Protein AF-A0A914XVA0-F1 (afdb_monomer)

Nearest PDB structures (foldseek):
  3a69-assembly1_A-1  TM=4.280E-01  e=1.818E-03  Salmonella enterica subsp. enterica serovar Typhimurium
  7cgo-assembly1_DQ  TM=5.154E-01  e=4.995E-03  Salmonella enterica subsp. enterica serovar Typhimurium str. LT2
  1wlg-assembly1_A  TM=4.348E-01  e=3.443E-03  Salmonella enterica subsp. enterica serovar Typhimurium
  8wki-assembly1_w  TM=3.405E-01  e=1.960E-01  Salmonella enterica subsp. enterica serovar Typhimurium str. LT2
  3ikw-assembly1_A  TM=4.110E-01  e=1.479E+00  Bacteroides thetaiotaomicron

Mean predicted aligned error: 16.19 Å

pLDDT: mean 86.83, std 10.92, range [45.41, 96.25]

Solvent-accessible surface area (backbone atoms only — not comparable to full-atom values): 9996 Å² total; per-residue (Å²): 99,71,78,88,66,101,73,81,64,48,49,28,32,39,95,88,68,51,77,46,75,39,66,77,39,63,65,46,66,48,98,86,22,36,31,22,35,96,86,66,33,30,37,47,39,64,55,94,96,48,94,55,80,40,74,39,62,59,80,87,70,85,79,75,89,78,79,86,87,76,84,93,81,86,84,87,75,75,92,80,64,79,79,80,70,59,57,45,79,40,77,32,59,51,98,88,66,50,78,40,69,38,67,35,60,44,100,83,69,45,64,37,70,41,67,35,58,46,100,86,68,47,66,39,56,45,101,84,72,45,64,39,69,40,65,42,71,39,77,33,72,40,80,44,74,51,88,72,83,80,80,83,129

Foldseek 3Di:
DFDDDPDDWFWWADPVGDIDTHRDPDWDQDPQQFTADPVGIFTWDADDPGPDIGGDGDDPDDDDDDDDPDDDDDDDDDPPDDDDDFKDKDFDADPVRHFDKDFDADPVRHFDKDFDADPVRHFDADPVRHGDIDGDIDGDIDIDGDDDDDDDD

Structure (mmCIF, N/CA/C/O backbone):
data_AF-A0A914XVA0-F1
#
_entry.id   AF-A0A914XVA0-F1
#
loop_
_atom_site.group_PDB
_atom_site.id
_atom_site.type_symbol
_atom_site.label_atom_id
_atom_site.label_alt_id
_atom_site.label_comp_id
_atom_site.label_asym_id
_atom_site.label_entity_id
_atom_site.label_seq_id
_atom_site.pdbx_PDB_ins_code
_atom_site.Cartn_x
_atom_site.Cartn_y
_atom_site.Cartn_z
_atom_site.occupancy
_atom_site.B_iso_or_equiv
_atom_site.auth_seq_id
_atom_site.auth_comp_id
_atom_site.auth_asym_id
_atom_site.auth_atom_id
_atom_site.pdbx_PDB_model_num
ATOM 1 N N . MET A 1 1 ? -15.389 -12.414 32.429 1.00 54.78 1 MET A N 1
ATOM 2 C CA . MET A 1 1 ? -14.645 -11.155 32.652 1.00 54.78 1 MET A CA 1
ATOM 3 C C . MET A 1 1 ? -14.918 -10.713 34.083 1.00 54.78 1 MET A C 1
ATOM 5 O O . MET A 1 1 ? -16.022 -10.948 34.552 1.00 54.78 1 MET A O 1
ATOM 9 N N . ALA A 1 2 ? -13.956 -10.138 34.796 1.00 52.84 2 ALA A N 1
ATOM 10 C CA . ALA A 1 2 ? -14.176 -9.548 36.120 1.00 52.84 2 ALA A CA 1
ATOM 11 C C . ALA A 1 2 ? -13.610 -8.124 36.100 1.00 52.84 2 ALA A C 1
ATOM 13 O O . ALA A 1 2 ? -12.603 -7.890 35.436 1.00 52.84 2 ALA A O 1
ATOM 14 N N . ILE A 1 3 ? -14.278 -7.173 36.756 1.00 55.62 3 ILE A N 1
ATOM 15 C CA . ILE A 1 3 ? -13.705 -5.836 36.952 1.00 55.62 3 ILE A CA 1
ATOM 16 C C . ILE A 1 3 ? -12.618 -5.980 38.011 1.00 55.62 3 ILE A C 1
ATOM 18 O O . ILE A 1 3 ? -12.924 -6.320 39.154 1.00 55.62 3 ILE A O 1
ATOM 22 N N . ASP A 1 4 ? -11.373 -5.731 37.621 1.00 53.34 4 ASP A N 1
ATOM 23 C CA . ASP A 1 4 ? -10.229 -5.719 38.527 1.00 53.34 4 ASP A CA 1
ATOM 24 C C . ASP A 1 4 ? -10.026 -4.278 39.029 1.00 53.34 4 ASP A C 1
ATOM 26 O O . ASP A 1 4 ? -9.555 -3.410 38.293 1.00 53.34 4 ASP A O 1
ATOM 30 N N . GLY A 1 5 ? -10.494 -3.978 40.248 1.00 55.50 5 GLY A N 1
ATOM 31 C CA . GLY A 1 5 ? -10.343 -2.654 40.864 1.00 55.50 5 GLY A CA 1
ATOM 32 C C . GLY A 1 5 ? -11.376 -2.299 41.943 1.00 55.50 5 GLY A C 1
ATOM 33 O O . GLY A 1 5 ? -12.501 -2.797 41.964 1.00 55.50 5 GLY A O 1
ATOM 34 N N . ALA A 1 6 ? -11.003 -1.386 42.851 1.00 62.19 6 ALA A N 1
ATOM 35 C CA . ALA A 1 6 ? -11.858 -0.916 43.951 1.00 62.19 6 ALA A CA 1
ATOM 36 C C . ALA A 1 6 ? -13.123 -0.170 43.475 1.00 62.19 6 ALA A C 1
ATOM 38 O O . ALA A 1 6 ? -14.134 -0.166 44.182 1.00 62.19 6 ALA A O 1
ATOM 39 N N . ASN A 1 7 ? -13.088 0.397 42.264 1.00 71.81 7 ASN A N 1
ATOM 40 C CA . ASN A 1 7 ? -14.138 1.220 41.673 1.00 71.81 7 ASN A CA 1
ATOM 41 C C . ASN A 1 7 ? -14.431 0.759 40.240 1.00 71.81 7 ASN A C 1
ATOM 43 O O . ASN A 1 7 ? -13.512 0.581 39.446 1.00 71.81 7 ASN A O 1
ATOM 47 N N . GLY A 1 8 ? -15.713 0.583 39.918 1.00 81.25 8 GLY A N 1
ATOM 48 C CA . GLY A 1 8 ? -16.174 0.157 38.596 1.00 81.25 8 GLY A CA 1
ATOM 49 C C . GLY A 1 8 ? -17.416 -0.726 38.689 1.00 81.25 8 GLY A C 1
ATOM 50 O O . GLY A 1 8 ? -17.486 -1.639 39.514 1.00 81.25 8 GLY A O 1
ATOM 51 N N . LEU A 1 9 ? -18.415 -0.430 37.860 1.00 87.62 9 LEU A N 1
ATOM 52 C CA . LEU A 1 9 ? -19.672 -1.167 37.763 1.00 87.62 9 LEU A CA 1
ATOM 53 C C . LEU A 1 9 ? -20.054 -1.282 36.287 1.00 87.62 9 LEU A C 1
ATOM 55 O O . LEU A 1 9 ? -19.945 -0.311 35.540 1.00 87.62 9 LEU A O 1
ATOM 59 N N . PHE A 1 10 ? -20.550 -2.445 35.878 1.00 90.69 10 PHE A N 1
ATOM 60 C CA . PHE A 1 10 ? -21.223 -2.594 34.594 1.00 90.69 10 PHE A CA 1
ATOM 61 C C . PHE A 1 10 ? -22.603 -1.948 34.671 1.00 90.69 10 PHE A C 1
ATOM 63 O O . PHE A 1 10 ? -23.342 -2.210 35.621 1.00 90.69 10 PHE A O 1
ATOM 70 N N . ARG A 1 11 ? -22.960 -1.140 33.667 1.00 92.56 11 ARG A N 1
ATOM 71 C CA . ARG A 1 11 ? -24.317 -0.609 33.503 1.00 92.56 11 ARG A CA 1
ATOM 72 C C . ARG A 1 11 ? -25.154 -1.611 32.717 1.00 92.56 11 ARG A C 1
ATOM 74 O O . ARG A 1 11 ? -24.852 -1.917 31.562 1.00 92.56 11 ARG A O 1
ATOM 81 N N . LEU A 1 12 ? -26.208 -2.096 33.349 1.00 93.12 12 LEU A N 1
ATOM 82 C CA . LEU A 1 12 ? -27.160 -3.039 32.791 1.00 93.12 12 LEU A CA 1
ATOM 83 C C . LEU A 1 12 ? -28.502 -2.354 32.550 1.00 93.12 12 LEU A C 1
ATOM 85 O O . LEU A 1 12 ? -28.861 -1.413 33.255 1.00 93.12 12 LEU A O 1
ATOM 89 N N . GLU A 1 13 ? -29.253 -2.862 31.587 1.00 94.38 13 GLU A N 1
ATOM 90 C CA . GLU A 1 13 ? -30.608 -2.426 31.285 1.00 94.38 13 GLU A CA 1
ATOM 91 C C . GLU A 1 13 ? -31.560 -3.622 31.312 1.00 94.38 13 GLU A C 1
ATOM 93 O O . GLU A 1 13 ? -31.290 -4.679 30.736 1.00 94.38 13 GLU A O 1
ATOM 98 N N . GLN A 1 14 ? -32.676 -3.474 32.015 1.00 92.31 14 GLN A N 1
ATOM 99 C CA . GLN A 1 14 ? -33.747 -4.462 32.040 1.00 92.31 14 GLN A CA 1
ATOM 100 C C . GLN A 1 14 ? -34.613 -4.363 30.774 1.00 92.31 14 GLN A C 1
ATOM 102 O O . GLN A 1 14 ? -34.611 -3.357 30.068 1.00 92.31 14 GLN A O 1
ATOM 107 N N . SER A 1 15 ? -35.430 -5.382 30.505 1.00 87.12 15 SER A N 1
ATOM 108 C CA . SER A 1 15 ? -36.378 -5.368 29.380 1.00 87.12 15 SER A CA 1
ATOM 109 C C . SER A 1 15 ? -37.390 -4.214 29.442 1.00 87.12 15 SER A C 1
ATOM 111 O O . SER A 1 15 ? -37.859 -3.767 28.400 1.00 87.12 15 SER A O 1
ATOM 113 N N . ASN A 1 16 ? -37.681 -3.700 30.641 1.00 88.44 16 ASN A N 1
ATOM 114 C CA . ASN A 1 16 ? -38.540 -2.535 30.878 1.00 88.44 16 ASN A CA 1
ATOM 115 C C . ASN A 1 16 ? -37.802 -1.176 30.786 1.00 88.44 16 ASN A C 1
ATOM 117 O O . ASN A 1 16 ? -38.414 -0.147 31.053 1.00 88.44 16 ASN A O 1
ATOM 121 N N . GLY A 1 17 ? -36.503 -1.161 30.456 1.00 85.38 17 GLY A N 1
ATOM 122 C CA . GLY A 1 17 ? -35.684 0.053 30.347 1.00 85.38 17 GLY A CA 1
ATOM 123 C C . GLY A 1 17 ? -35.071 0.557 31.661 1.00 85.38 17 GLY A C 1
ATOM 124 O O . GLY A 1 17 ? -34.350 1.555 31.652 1.00 85.38 17 GLY A O 1
ATOM 125 N N . ALA A 1 18 ? -35.312 -0.109 32.795 1.00 92.12 18 ALA A N 1
ATOM 126 C CA . ALA A 1 18 ? -34.692 0.264 34.063 1.00 92.12 18 ALA A CA 1
ATOM 127 C C . ALA A 1 18 ? -33.184 -0.030 34.065 1.00 92.12 18 ALA A C 1
ATOM 129 O O . ALA A 1 18 ? -32.729 -1.061 33.563 1.00 92.12 18 ALA A O 1
ATOM 130 N N . VAL A 1 19 ? -32.412 0.877 34.664 1.00 92.75 19 VAL A N 1
ATOM 131 C CA . VAL A 1 19 ? -30.948 0.798 34.720 1.00 92.75 19 VAL A CA 1
ATOM 132 C C . VAL A 1 19 ? -30.503 0.166 36.033 1.00 92.75 19 VAL A C 1
ATOM 134 O O . VAL A 1 19 ? -30.940 0.566 37.110 1.00 92.75 19 VAL A O 1
ATOM 137 N N . LEU A 1 20 ? -29.589 -0.795 35.939 1.00 92.44 20 LEU A N 1
ATOM 138 C CA . LEU A 1 20 ? -28.986 -1.501 37.065 1.00 92.44 20 LEU A CA 1
ATOM 139 C C . LEU A 1 20 ? -27.463 -1.430 36.976 1.00 92.44 20 LEU A C 1
ATOM 141 O O . LEU A 1 20 ? -26.894 -1.268 35.898 1.00 92.44 20 LEU A O 1
ATOM 145 N N . PHE A 1 21 ? -26.791 -1.611 38.108 1.00 90.94 21 PHE A N 1
ATOM 146 C CA . PHE A 1 21 ? -25.335 -1.654 38.170 1.00 90.94 21 PHE A CA 1
ATOM 147 C C . PHE A 1 21 ? -24.867 -2.941 38.842 1.00 90.94 21 PHE A C 1
ATOM 149 O O . PHE A 1 21 ? -25.413 -3.338 39.869 1.00 90.94 21 PHE A O 1
ATOM 156 N N . SER A 1 22 ? -23.864 -3.605 38.268 1.00 88.00 22 SER A N 1
ATOM 157 C CA . SER A 1 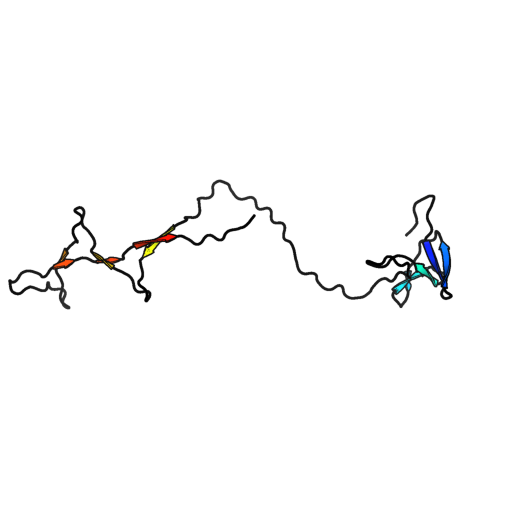22 ? -23.348 -4.870 38.802 1.00 88.00 22 SER A CA 1
ATOM 158 C C . SER A 1 22 ? -21.834 -4.980 38.668 1.00 88.00 22 SER A C 1
ATOM 160 O O . SER A 1 22 ? -21.248 -4.492 37.705 1.00 88.00 22 SER A O 1
ATOM 162 N N . ARG A 1 23 ? -21.198 -5.662 39.628 1.00 88.50 23 ARG A N 1
ATOM 163 C CA . ARG A 1 23 ? -19.794 -6.101 39.523 1.00 88.50 23 ARG A CA 1
ATOM 164 C C . ARG A 1 23 ? -19.652 -7.483 38.885 1.00 88.50 23 ARG A C 1
ATOM 166 O O . ARG A 1 23 ? -18.545 -7.868 38.519 1.00 88.50 23 ARG A O 1
ATOM 173 N N . ASN A 1 24 ? -20.747 -8.234 38.756 1.00 84.19 24 ASN A N 1
ATOM 174 C CA . ASN A 1 24 ? -20.711 -9.544 38.121 1.00 84.19 24 ASN A CA 1
ATOM 175 C C . ASN A 1 24 ? -20.489 -9.375 36.611 1.00 84.19 24 ASN A C 1
ATOM 177 O O . ASN A 1 24 ? -21.335 -8.803 35.927 1.00 84.19 24 ASN A O 1
ATOM 181 N N . GLY A 1 25 ? -19.348 -9.861 36.118 1.00 85.56 25 GLY A N 1
ATOM 182 C CA . GLY A 1 25 ? -18.935 -9.763 34.716 1.00 85.56 25 GLY A CA 1
ATOM 183 C C . GLY A 1 25 ? -19.122 -11.047 33.899 1.00 85.56 25 GLY A C 1
ATOM 184 O O . GLY A 1 25 ? -18.460 -11.229 32.869 1.00 85.56 25 GLY A O 1
ATOM 185 N N . GLN A 1 26 ? -19.971 -11.970 34.362 1.00 88.69 26 GLN A N 1
ATOM 186 C CA . GLN A 1 26 ? -20.441 -13.090 33.546 1.00 88.69 26 GLN A CA 1
ATOM 187 C C . GLN A 1 26 ? -21.568 -12.631 32.618 1.00 88.69 26 GLN A C 1
ATOM 189 O O . GLN A 1 26 ? -22.702 -12.414 33.048 1.00 88.69 26 GLN A O 1
ATOM 194 N N . PHE A 1 27 ? -21.230 -12.518 31.335 1.00 92.56 27 PHE A N 1
ATOM 195 C CA . PHE A 1 27 ? -22.148 -12.177 30.256 1.00 92.56 27 PHE A CA 1
ATOM 196 C C . PHE A 1 27 ? -22.013 -13.178 29.115 1.00 92.56 27 PHE A C 1
ATOM 198 O O . PHE A 1 27 ? -20.914 -13.667 28.846 1.00 92.56 27 PHE A O 1
ATOM 205 N N . TYR A 1 28 ? -23.122 -13.438 28.434 1.00 93.06 28 TYR A N 1
ATOM 206 C CA . TYR A 1 28 ? -23.200 -14.342 27.292 1.00 93.06 28 TYR A CA 1
ATOM 207 C C . TYR A 1 28 ? -24.074 -13.708 26.205 1.00 93.06 28 TYR A C 1
ATOM 209 O O . TYR A 1 28 ? -24.999 -12.968 26.543 1.00 93.06 28 TYR A O 1
ATOM 217 N N . PRO A 1 29 ? -23.799 -13.954 24.915 1.00 92.81 29 PRO A N 1
ATOM 218 C CA . PRO A 1 29 ? -24.674 -13.499 23.843 1.00 92.81 29 PRO A CA 1
ATOM 219 C C . PRO A 1 29 ? -26.004 -14.269 23.873 1.00 92.81 29 PRO A C 1
ATOM 221 O O . PRO A 1 29 ? -26.014 -15.498 23.969 1.00 92.81 29 PRO A O 1
ATOM 224 N N . ASP A 1 30 ? -27.124 -13.555 23.783 1.00 91.81 30 ASP A N 1
ATOM 225 C CA . ASP A 1 30 ? -28.441 -14.148 23.550 1.00 91.81 30 ASP A CA 1
ATOM 226 C C . ASP A 1 30 ? -28.635 -14.542 22.069 1.00 91.81 30 ASP A C 1
ATOM 228 O O . ASP A 1 30 ? -27.741 -14.393 21.233 1.00 91.81 30 ASP A O 1
ATOM 232 N N . LYS A 1 31 ? -29.826 -15.045 21.712 1.00 88.44 31 LYS A N 1
ATOM 233 C CA . LYS A 1 31 ? -30.151 -15.449 20.329 1.00 88.44 31 LYS A CA 1
ATOM 234 C C . LYS A 1 31 ? -30.094 -14.285 19.328 1.00 88.44 31 LYS A C 1
ATOM 236 O O . LYS A 1 31 ? -29.895 -14.519 18.139 1.00 88.44 31 LYS A O 1
ATOM 241 N N . ALA A 1 32 ? -30.290 -13.057 19.796 1.00 89.12 32 ALA A N 1
ATOM 242 C CA . ALA A 1 32 ? -30.171 -11.848 18.995 1.00 89.12 32 ALA A CA 1
ATOM 243 C C . ALA A 1 32 ? -28.742 -11.267 19.027 1.00 89.12 32 ALA A C 1
ATOM 245 O O . ALA A 1 32 ? -28.482 -10.267 18.365 1.00 89.12 32 ALA A O 1
ATOM 246 N N . GLY A 1 33 ? -27.803 -11.895 19.742 1.00 90.44 33 GLY A N 1
ATOM 247 C CA . GLY A 1 33 ? -26.413 -11.466 19.861 1.00 90.44 33 GLY A CA 1
ATOM 248 C C . GLY A 1 33 ? -26.174 -10.392 20.923 1.00 90.44 33 GLY A C 1
ATOM 249 O O . GLY A 1 33 ? -25.052 -9.900 21.021 1.00 90.44 33 GLY A O 1
ATOM 250 N N . TYR A 1 34 ? -27.177 -10.012 21.719 1.00 93.31 34 TYR A N 1
ATOM 251 C CA . TYR A 1 34 ? -26.982 -9.052 22.805 1.00 93.31 34 TYR A CA 1
ATOM 252 C C . TYR A 1 34 ? -26.295 -9.704 23.997 1.00 93.31 34 TYR A C 1
ATOM 254 O O . TYR A 1 34 ? -26.600 -10.836 24.366 1.00 93.31 34 TYR A O 1
ATOM 262 N N . LEU A 1 35 ? -25.384 -8.973 24.633 1.00 92.94 35 LEU A N 1
ATOM 263 C CA . LEU A 1 35 ? -24.715 -9.447 25.839 1.00 92.94 35 LEU A CA 1
ATOM 264 C C . LEU A 1 35 ? -25.670 -9.364 27.032 1.00 92.94 35 LEU A C 1
ATOM 266 O O . LEU A 1 35 ? -26.045 -8.271 27.454 1.00 92.94 35 LEU A O 1
ATOM 270 N N . VAL A 1 36 ? -26.038 -10.517 27.591 1.00 94.31 36 VAL A N 1
ATOM 271 C CA . VAL A 1 36 ? -26.944 -10.636 28.740 1.00 94.31 36 VAL A CA 1
ATOM 272 C C . VAL A 1 36 ? -26.269 -11.314 29.925 1.00 94.31 36 VAL A C 1
ATOM 274 O O . VAL A 1 36 ? -25.378 -12.150 29.762 1.00 94.31 36 VAL A O 1
ATOM 277 N N . ASN A 1 37 ? -26.682 -10.956 31.140 1.00 92.62 37 ASN A N 1
ATOM 278 C CA . ASN A 1 37 ? -26.271 -11.662 32.354 1.00 92.62 37 ASN A CA 1
ATOM 279 C C . ASN A 1 37 ? -27.174 -12.885 32.631 1.00 92.62 37 ASN A C 1
ATOM 281 O O . ASN A 1 37 ? -28.181 -13.097 31.957 1.00 92.62 37 ASN A O 1
ATOM 285 N N . ALA A 1 38 ? -26.865 -13.659 33.677 1.00 91.12 38 ALA A N 1
ATOM 286 C CA . ALA A 1 38 ? -27.662 -14.831 34.077 1.00 91.12 38 ALA A CA 1
ATOM 287 C C . ALA A 1 38 ? -29.132 -14.520 34.452 1.00 91.12 38 ALA A C 1
ATOM 289 O O . ALA A 1 38 ? -29.950 -15.430 34.528 1.00 91.12 38 ALA A O 1
ATOM 290 N N . GLN A 1 39 ? -29.470 -13.250 34.694 1.00 90.88 39 GLN A N 1
ATOM 291 C CA . GLN A 1 39 ? -30.819 -12.775 35.025 1.00 90.88 39 GLN A CA 1
ATOM 292 C C . GLN A 1 39 ? -31.553 -12.194 33.800 1.00 90.88 39 GLN A C 1
ATOM 294 O O . GLN A 1 39 ? -32.679 -11.725 33.934 1.00 90.88 39 GLN A O 1
ATOM 299 N N . GLY A 1 40 ? -30.927 -12.197 32.616 1.00 91.31 40 GLY A N 1
ATOM 300 C CA . GLY A 1 40 ? -31.497 -11.651 31.382 1.00 91.31 40 GLY A CA 1
ATOM 301 C C . GLY A 1 40 ? -31.385 -10.129 31.231 1.00 91.31 40 GLY A C 1
ATOM 302 O O . GLY A 1 40 ? -32.060 -9.556 30.381 1.00 91.31 40 GLY A O 1
ATOM 303 N N . HIS A 1 41 ? -30.559 -9.452 32.034 1.00 94.25 41 HIS A N 1
ATOM 304 C CA . HIS A 1 41 ? -30.305 -8.015 31.890 1.00 94.25 41 HIS A CA 1
ATOM 305 C C . HIS A 1 41 ? -29.232 -7.747 30.833 1.00 94.25 41 HIS A C 1
ATOM 307 O O . HIS A 1 41 ? -28.200 -8.421 30.814 1.00 94.25 41 HIS A O 1
ATOM 313 N N . TYR A 1 42 ? -29.457 -6.730 30.002 1.00 94.94 42 TYR A N 1
ATOM 314 C CA . TYR A 1 42 ? -28.602 -6.371 28.876 1.00 94.94 42 TYR A CA 1
ATOM 315 C C . TYR A 1 42 ? -27.427 -5.510 29.319 1.00 94.94 42 TYR A C 1
ATOM 317 O O . TYR A 1 42 ? -27.618 -4.494 29.983 1.00 94.94 42 TYR A O 1
ATOM 325 N N . LEU A 1 43 ? -26.214 -5.874 28.916 1.00 93.62 43 LEU A N 1
ATOM 326 C CA . LEU A 1 43 ? -25.045 -5.024 29.082 1.00 93.62 43 LEU A CA 1
ATOM 327 C C . LEU A 1 43 ? -25.139 -3.831 28.132 1.00 93.62 43 LEU A C 1
ATOM 329 O O . LEU A 1 43 ? -25.401 -3.994 26.940 1.00 93.62 43 LEU A O 1
ATOM 333 N N . THR A 1 44 ? -24.898 -2.636 28.661 1.00 93.44 44 THR A N 1
ATOM 334 C CA . THR A 1 44 ? -24.918 -1.400 27.875 1.00 93.44 44 THR A CA 1
ATOM 335 C C . THR A 1 44 ? -23.534 -0.774 27.765 1.00 93.44 44 THR A C 1
ATOM 337 O O . THR A 1 44 ? -22.701 -0.924 28.661 1.00 93.44 44 THR A O 1
ATOM 340 N N . GLY A 1 45 ? -23.283 -0.078 26.661 1.00 91.50 45 GLY A N 1
ATOM 341 C CA . GLY A 1 45 ? -22.007 0.555 26.356 1.00 91.50 45 GLY A CA 1
ATOM 342 C C . GLY A 1 45 ? -22.074 1.369 25.070 1.00 91.50 45 GLY A C 1
ATOM 343 O O . GLY A 1 45 ? -23.153 1.622 24.544 1.00 91.50 45 GLY A O 1
ATOM 344 N N . TYR A 1 46 ? -20.913 1.786 24.580 1.00 89.88 46 TYR A N 1
ATOM 345 C CA . TYR A 1 46 ? -20.799 2.508 23.317 1.00 89.88 46 TYR A CA 1
ATOM 346 C C . TYR A 1 46 ? -20.488 1.521 22.195 1.00 89.88 46 TYR A C 1
ATOM 348 O O . TYR A 1 46 ? -19.489 0.799 22.270 1.00 89.88 46 TYR A O 1
ATOM 356 N N . GLY A 1 47 ? -21.344 1.474 21.176 1.00 82.00 47 GLY A N 1
ATOM 357 C CA . GLY A 1 47 ? -21.087 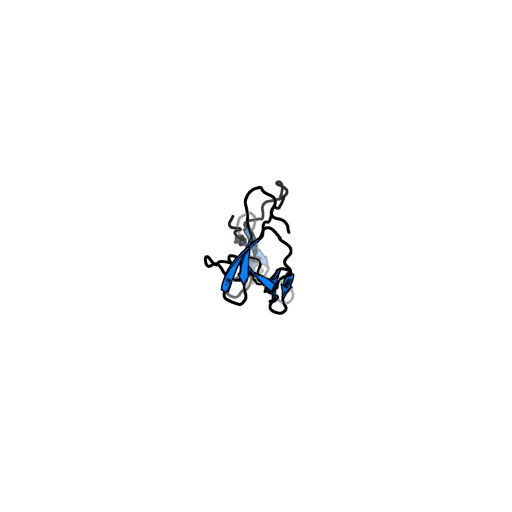0.700 19.971 1.00 82.00 47 GLY A CA 1
ATOM 358 C C . GLY A 1 47 ? -19.957 1.288 19.113 1.00 82.00 47 GLY A C 1
ATOM 359 O O . GLY A 1 47 ? -19.431 2.370 19.398 1.00 82.00 47 GLY A O 1
ATOM 360 N N . PRO A 1 48 ? -19.557 0.584 18.040 1.00 77.19 48 PRO A N 1
ATOM 361 C CA . PRO A 1 48 ? -18.477 1.019 17.158 1.00 77.19 48 PRO A CA 1
ATOM 362 C C . PRO A 1 48 ? -18.741 2.420 16.580 1.00 77.19 48 PRO A C 1
ATOM 364 O O . PRO A 1 48 ? -19.670 2.612 15.803 1.00 77.19 48 PRO A O 1
ATOM 367 N N . GLY A 1 49 ? -17.916 3.404 16.954 1.00 78.62 49 GLY A N 1
ATOM 368 C CA . GLY A 1 49 ? -18.021 4.787 16.464 1.00 78.62 49 GLY A CA 1
ATOM 369 C C . GLY A 1 49 ? -19.165 5.617 17.065 1.00 78.62 49 GLY A C 1
ATOM 370 O O . GLY A 1 49 ? -19.355 6.760 16.654 1.00 78.62 49 GLY A O 1
ATOM 371 N N . GLY A 1 50 ? -19.912 5.076 18.031 1.00 83.44 50 GLY A N 1
ATOM 372 C CA . GLY A 1 50 ? -21.012 5.768 18.698 1.00 83.44 50 GLY A CA 1
ATOM 373 C C . GLY A 1 50 ? -20.576 6.519 19.958 1.00 83.44 50 GLY A C 1
ATOM 374 O O . GLY A 1 50 ? -19.676 6.097 20.679 1.00 83.44 50 GLY A O 1
ATOM 375 N N . SER A 1 51 ? -21.253 7.629 20.257 1.00 86.19 51 SER A N 1
ATOM 376 C CA . SER A 1 51 ? -21.161 8.332 21.554 1.00 86.19 51 SER A CA 1
ATOM 377 C C . SER A 1 51 ? -22.434 8.192 22.391 1.00 86.19 51 SER A C 1
ATOM 379 O O . SER A 1 51 ? -22.552 8.808 23.446 1.00 86.19 51 SER A O 1
ATOM 381 N N . GLN A 1 52 ? -23.403 7.410 21.911 1.00 88.62 52 GLN A N 1
ATOM 382 C CA . GLN A 1 52 ? -24.637 7.109 22.625 1.00 88.62 52 GLN A CA 1
ATOM 383 C C . GLN A 1 52 ? -24.532 5.752 23.300 1.00 88.62 52 GLN A C 1
ATOM 385 O O . GLN A 1 52 ? -23.902 4.826 22.791 1.00 88.62 52 GLN A O 1
ATOM 390 N N . LEU A 1 53 ? -25.136 5.671 24.476 1.00 88.44 53 LEU A N 1
ATOM 391 C CA . LEU A 1 53 ? -25.080 4.493 25.313 1.00 88.44 53 LEU A CA 1
ATOM 392 C C . LEU A 1 53 ? -26.251 3.580 24.939 1.00 88.44 53 LEU A C 1
ATOM 394 O O . LEU A 1 53 ? -27.409 3.974 25.053 1.00 88.44 53 LEU A O 1
ATOM 398 N N . GLU A 1 54 ? -25.937 2.376 24.479 1.00 91.62 54 GLU A N 1
ATOM 399 C CA . GLU A 1 54 ? -26.885 1.426 23.895 1.00 91.62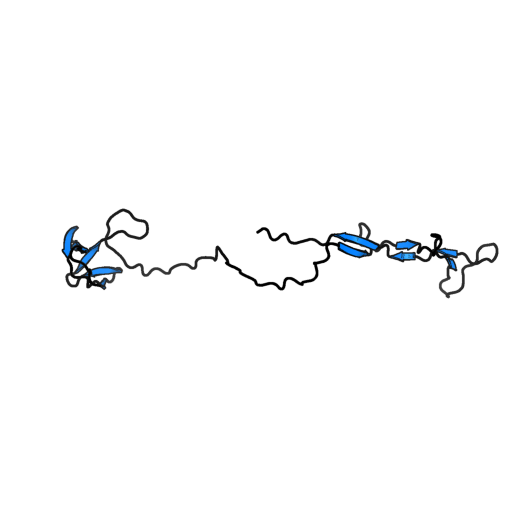 54 GLU A CA 1
ATOM 400 C C . GLU A 1 54 ? -26.614 -0.002 24.384 1.00 91.62 54 GLU A C 1
ATOM 402 O O . GLU A 1 54 ? -25.600 -0.273 25.031 1.00 91.62 54 GLU A O 1
ATOM 407 N N . ARG A 1 55 ? -27.532 -0.937 24.114 1.00 92.12 55 ARG A N 1
ATOM 408 C CA . ARG A 1 55 ? -27.330 -2.359 24.433 1.00 92.12 55 ARG A CA 1
ATOM 409 C C . ARG A 1 55 ? -26.237 -2.927 23.532 1.00 92.12 55 ARG A C 1
ATOM 411 O O . ARG A 1 55 ? -26.347 -2.853 22.312 1.00 92.12 55 ARG A O 1
ATOM 418 N N . LEU A 1 56 ? -25.205 -3.521 24.127 1.00 91.62 56 LEU A N 1
ATOM 419 C CA . LEU A 1 56 ? -24.091 -4.081 23.371 1.00 91.62 56 LEU A CA 1
ATOM 420 C C . LEU A 1 56 ? -24.500 -5.381 22.687 1.00 91.62 56 LEU A C 1
ATOM 422 O O . LEU A 1 56 ? -25.028 -6.302 23.317 1.00 91.62 56 LEU A O 1
ATOM 426 N N . GLN A 1 57 ? -24.185 -5.455 21.400 1.00 90.19 57 GLN A N 1
ATOM 427 C CA . GLN A 1 57 ? -24.445 -6.600 20.547 1.00 90.19 57 GLN A CA 1
ATOM 428 C C . GLN A 1 57 ? -23.130 -7.094 19.949 1.00 90.19 57 GLN A C 1
ATOM 430 O O . GLN A 1 57 ? -22.286 -6.298 19.539 1.00 90.19 57 GLN A O 1
ATOM 435 N N . VAL A 1 58 ? -22.958 -8.411 19.892 1.00 85.88 58 VAL A N 1
ATOM 436 C CA . VAL A 1 58 ? -21.869 -9.051 19.159 1.00 85.88 58 VAL A CA 1
ATOM 437 C C . VAL A 1 58 ? -22.353 -9.270 17.724 1.00 85.88 58 VAL A C 1
ATOM 439 O O . VAL A 1 58 ? -23.225 -10.117 17.507 1.00 85.88 58 VAL A O 1
ATOM 442 N N . PRO A 1 59 ? -21.84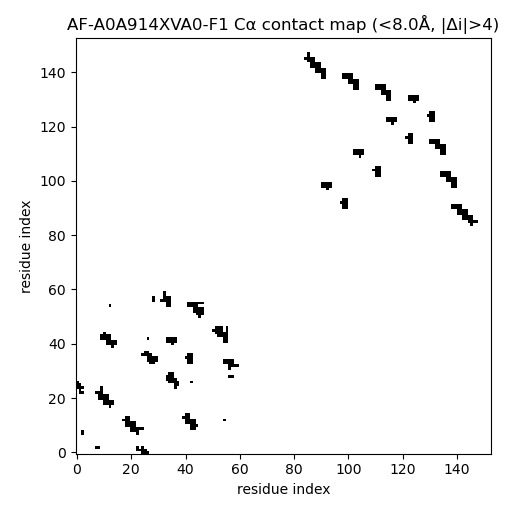1 -8.516 16.737 1.00 76.88 59 PRO A N 1
ATOM 443 C CA . PRO A 1 59 ? -22.233 -8.711 15.352 1.00 76.88 59 PRO A CA 1
ATOM 444 C C . PRO A 1 59 ? -21.736 -10.076 14.866 1.00 76.88 59 PRO A C 1
ATOM 446 O O . PRO A 1 59 ? -20.553 -10.391 14.956 1.00 76.88 59 PRO A O 1
ATOM 449 N N . SER A 1 60 ? -22.645 -10.879 14.318 1.00 72.88 60 SER A N 1
ATOM 450 C CA . SER A 1 60 ? -22.333 -12.130 13.614 1.00 72.88 60 SER A CA 1
ATOM 451 C C . SER A 1 60 ? -22.175 -11.929 12.101 1.00 72.88 60 SER A C 1
ATOM 453 O O . SER A 1 60 ? -22.052 -12.895 11.349 1.00 72.88 60 SER A O 1
ATOM 455 N N . ALA A 1 61 ? -22.209 -10.674 11.643 1.00 76.12 61 ALA A N 1
ATOM 456 C CA . ALA A 1 61 ? -22.103 -10.328 10.236 1.00 76.12 61 ALA A CA 1
ATOM 457 C C . ALA A 1 61 ? -20.703 -10.638 9.688 1.00 76.12 61 ALA A C 1
ATOM 459 O O . ALA A 1 61 ? -19.689 -10.452 10.361 1.00 76.12 61 ALA A O 1
ATOM 460 N N . ASN A 1 62 ? -20.660 -11.078 8.432 1.00 74.12 62 ASN A N 1
ATOM 461 C CA . ASN A 1 62 ? -19.415 -11.330 7.725 1.00 74.12 62 ASN A CA 1
ATOM 462 C C . ASN A 1 62 ? -18.622 -10.020 7.580 1.00 74.12 62 ASN A C 1
ATOM 464 O O . ASN A 1 62 ? -19.134 -9.047 7.025 1.00 74.12 62 ASN A O 1
ATOM 468 N N . VAL A 1 63 ? -17.377 -9.993 8.059 1.00 78.06 63 VAL A N 1
ATOM 469 C CA . VAL A 1 63 ? -16.495 -8.832 7.883 1.00 78.06 63 VAL A CA 1
ATOM 470 C C . VAL A 1 63 ? -15.955 -8.859 6.447 1.00 78.06 63 VAL A C 1
ATOM 472 O O . VAL A 1 63 ? -15.311 -9.844 6.074 1.00 78.06 63 VAL A O 1
ATOM 475 N N . PRO A 1 64 ? -16.214 -7.835 5.611 1.00 84.75 64 PRO A N 1
ATOM 476 C CA . PRO A 1 64 ? -15.720 -7.824 4.240 1.00 84.75 64 PRO A CA 1
ATOM 477 C C . PRO A 1 64 ? -14.187 -7.712 4.216 1.00 84.75 64 PRO A C 1
ATOM 479 O O . PRO A 1 64 ? -13.601 -7.061 5.087 1.00 84.75 64 PRO A O 1
ATOM 482 N N . PRO A 1 65 ? -13.513 -8.313 3.219 1.00 82.62 65 PRO A N 1
ATOM 483 C CA . PRO A 1 65 ? -12.072 -8.171 3.071 1.00 82.62 65 PRO A CA 1
ATOM 484 C C . PRO A 1 65 ? -11.705 -6.701 2.831 1.00 82.62 65 PRO A C 1
ATOM 486 O O . PRO A 1 65 ? -12.365 -5.997 2.066 1.00 82.62 65 PRO A O 1
ATOM 489 N N . LYS A 1 66 ? -10.627 -6.236 3.468 1.00 90.62 66 LYS A N 1
ATOM 490 C CA . LYS A 1 66 ? -10.093 -4.885 3.271 1.00 90.62 66 LYS A CA 1
ATOM 491 C C . LYS A 1 66 ? -8.905 -4.943 2.315 1.00 90.62 66 LYS A C 1
ATOM 493 O O . LYS A 1 66 ? -7.941 -5.656 2.582 1.00 90.62 66 LYS A O 1
ATOM 498 N N . ALA A 1 67 ? -8.974 -4.187 1.222 1.00 92.31 67 ALA A N 1
ATOM 499 C CA . ALA A 1 67 ? -7.873 -4.083 0.270 1.00 92.31 67 ALA A CA 1
ATOM 500 C C . ALA A 1 67 ? -6.620 -3.482 0.930 1.00 92.31 67 ALA A C 1
ATOM 502 O O . ALA A 1 67 ? -6.712 -2.573 1.761 1.00 92.31 67 ALA A O 1
ATOM 503 N N . THR A 1 68 ? -5.450 -3.983 0.540 1.00 89.12 68 THR A N 1
ATOM 504 C CA . THR A 1 68 ? -4.155 -3.475 1.001 1.00 89.12 68 THR A CA 1
ATOM 505 C C . THR A 1 68 ? -3.965 -2.031 0.542 1.00 89.12 68 THR A C 1
ATOM 507 O O . THR A 1 68 ? -3.978 -1.757 -0.654 1.00 89.12 68 THR A O 1
ATOM 510 N N . THR A 1 69 ? -3.770 -1.104 1.482 1.00 93.81 69 THR A N 1
ATOM 511 C CA . THR A 1 69 ? -3.513 0.319 1.183 1.00 93.81 69 THR A CA 1
ATOM 512 C C . THR A 1 69 ? -2.053 0.722 1.364 1.00 93.81 69 THR A C 1
ATOM 514 O O . THR A 1 69 ? -1.667 1.805 0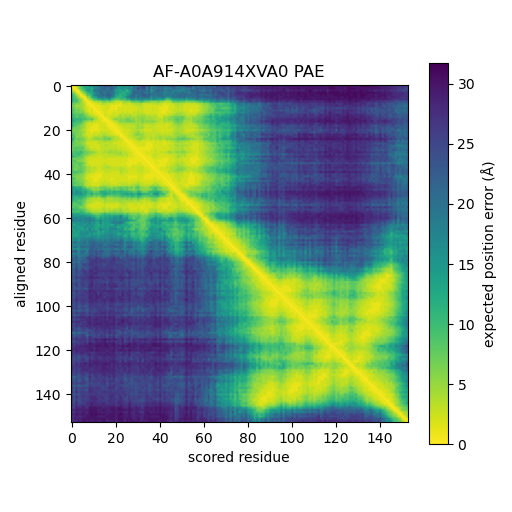.942 1.00 93.81 69 THR A O 1
ATOM 517 N N . ALA A 1 70 ? -1.248 -0.113 2.022 1.00 88.69 70 ALA A N 1
ATOM 518 C CA . ALA A 1 70 ? 0.155 0.163 2.300 1.00 88.69 70 ALA A CA 1
ATOM 519 C C . ALA A 1 70 ? 0.979 -1.128 2.264 1.00 88.69 70 ALA A C 1
ATOM 521 O O . ALA A 1 70 ? 0.497 -2.190 2.661 1.00 88.69 70 ALA A O 1
ATOM 522 N N . LEU A 1 71 ? 2.225 -1.004 1.813 1.00 86.19 71 LEU A N 1
ATOM 523 C CA . LEU A 1 71 ? 3.241 -2.050 1.810 1.00 86.19 71 LEU A CA 1
ATOM 524 C C . LEU A 1 71 ? 4.520 -1.447 2.407 1.00 86.19 71 LEU A C 1
ATOM 526 O O . LEU A 1 71 ? 5.001 -0.442 1.892 1.00 86.19 71 LEU A O 1
ATOM 530 N N . ASP A 1 72 ? 5.052 -2.030 3.484 1.00 90.19 72 ASP A N 1
ATOM 531 C CA . ASP A 1 72 ? 6.377 -1.666 4.010 1.00 90.19 72 ASP A CA 1
ATOM 532 C C . ASP A 1 72 ? 7.419 -2.596 3.379 1.00 90.19 72 ASP A C 1
ATOM 534 O O . ASP A 1 72 ? 7.316 -3.820 3.492 1.00 90.19 72 ASP A O 1
ATOM 538 N N . PHE A 1 73 ? 8.396 -2.023 2.677 1.00 88.88 73 PHE A N 1
ATOM 539 C CA . PHE A 1 73 ? 9.450 -2.771 2.000 1.00 88.88 73 PHE A CA 1
ATOM 540 C C . PHE A 1 73 ? 10.818 -2.229 2.414 1.00 88.88 73 PHE A C 1
ATOM 542 O O . PHE A 1 73 ? 11.130 -1.063 2.184 1.00 88.88 73 PHE A O 1
ATOM 549 N N . LYS A 1 74 ? 11.651 -3.089 3.013 1.00 89.56 74 LYS A N 1
ATOM 550 C CA . LYS A 1 74 ? 13.004 -2.751 3.485 1.00 89.56 74 LYS A CA 1
ATOM 551 C C . LYS A 1 74 ? 14.043 -3.652 2.822 1.00 89.56 74 LYS A C 1
ATOM 553 O O . LYS A 1 74 ? 14.433 -4.663 3.408 1.00 89.56 74 LYS A O 1
ATOM 558 N N . PRO A 1 75 ? 14.474 -3.335 1.592 1.00 85.88 75 PRO A N 1
ATOM 559 C CA . PRO A 1 75 ? 15.481 -4.132 0.919 1.00 85.88 75 PRO A CA 1
ATOM 560 C C . PRO A 1 75 ? 16.884 -3.761 1.410 1.00 85.88 75 PRO A C 1
ATOM 562 O O . PRO A 1 75 ? 17.170 -2.603 1.710 1.00 85.88 75 PRO A O 1
ATOM 565 N N . ASN A 1 76 ? 17.778 -4.745 1.440 1.00 87.75 76 ASN A N 1
ATOM 566 C CA . ASN A 1 76 ? 19.211 -4.529 1.613 1.00 87.75 76 ASN A CA 1
ATOM 567 C C . ASN A 1 76 ? 19.902 -4.812 0.273 1.00 87.75 76 ASN A C 1
ATOM 569 O O . ASN A 1 76 ? 20.056 -5.976 -0.098 1.00 87.75 76 A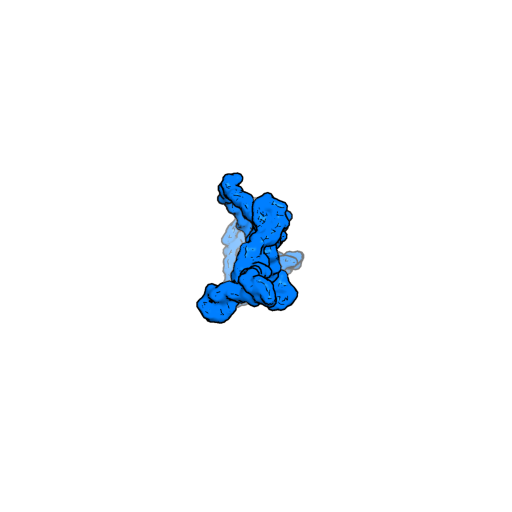SN A O 1
ATOM 573 N N . LEU A 1 77 ? 20.251 -3.764 -0.479 1.00 84.62 77 LEU A N 1
ATOM 574 C CA . LEU A 1 77 ? 20.928 -3.899 -1.772 1.00 84.62 77 LEU A CA 1
ATOM 575 C C . LEU A 1 77 ? 22.453 -3.801 -1.597 1.00 84.62 77 LEU A C 1
ATOM 577 O O . LEU A 1 77 ? 22.923 -2.986 -0.801 1.00 84.62 77 LEU A O 1
ATOM 581 N N . PRO A 1 78 ? 23.246 -4.580 -2.355 1.00 85.00 78 PRO A N 1
ATOM 582 C CA . PRO A 1 78 ? 24.699 -4.454 -2.353 1.00 85.00 78 PRO A CA 1
ATOM 583 C C . PRO A 1 78 ? 25.125 -3.105 -2.956 1.00 85.00 78 PRO A C 1
ATOM 585 O O . PRO A 1 78 ? 24.754 -2.770 -4.078 1.00 85.00 78 PRO A O 1
ATOM 588 N N . GLY A 1 79 ? 25.946 -2.338 -2.233 1.00 81.00 79 GLY A N 1
ATOM 589 C CA . GLY A 1 79 ? 26.380 -0.990 -2.642 1.00 81.00 79 GLY A CA 1
ATOM 590 C C . GLY A 1 79 ? 27.381 -0.933 -3.805 1.00 81.00 79 GLY A C 1
ATOM 591 O O . GLY A 1 79 ? 27.749 0.157 -4.227 1.00 81.00 79 GLY A O 1
ATOM 592 N N . GLY A 1 80 ? 27.834 -2.084 -4.311 1.00 83.25 80 GLY A N 1
ATOM 593 C CA . GLY A 1 80 ? 28.797 -2.193 -5.414 1.00 83.25 80 GLY A CA 1
ATOM 594 C C . GLY A 1 80 ? 28.179 -2.554 -6.766 1.00 83.25 80 GLY A C 1
ATOM 595 O O . GLY A 1 80 ? 28.902 -3.005 -7.64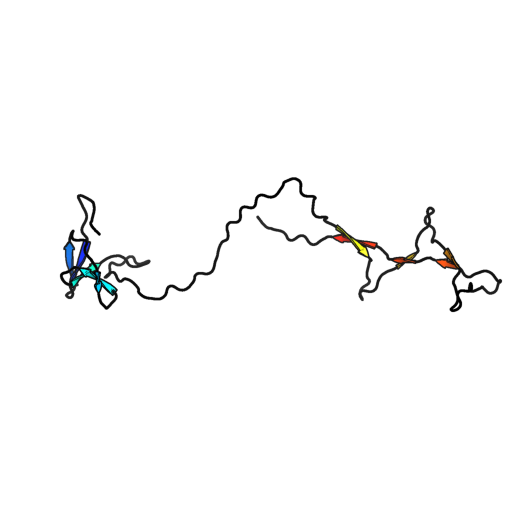7 1.00 83.25 80 GLY A O 1
ATOM 596 N N . ALA A 1 81 ? 26.857 -2.440 -6.924 1.00 79.56 81 ALA A N 1
ATOM 597 C CA . ALA A 1 81 ? 26.207 -2.736 -8.196 1.00 79.56 81 ALA A CA 1
ATOM 598 C C . ALA A 1 81 ? 26.646 -1.739 -9.281 1.00 79.56 81 ALA A C 1
ATOM 600 O O . ALA A 1 81 ? 26.686 -0.529 -9.047 1.00 79.56 81 ALA A O 1
ATOM 601 N N . GLU A 1 82 ? 26.952 -2.250 -10.475 1.00 79.81 82 GLU A N 1
ATOM 602 C CA . GLU A 1 82 ? 27.243 -1.408 -11.632 1.00 79.81 82 GLU A CA 1
ATOM 603 C C . GLU A 1 82 ? 26.053 -0.491 -11.940 1.00 79.81 82 GLU A C 1
ATOM 605 O O . GLU A 1 82 ? 24.884 -0.880 -11.841 1.00 79.81 82 GLU A O 1
ATOM 610 N N . ALA A 1 83 ? 26.354 0.757 -12.301 1.00 77.50 83 ALA A N 1
ATOM 611 C CA . ALA A 1 83 ? 25.326 1.723 -12.646 1.00 77.50 83 ALA A CA 1
ATOM 612 C C . ALA A 1 83 ? 24.558 1.250 -13.886 1.00 77.50 83 ALA A C 1
ATOM 614 O O . ALA A 1 83 ? 25.155 0.912 -14.907 1.00 77.50 83 ALA A O 1
ATOM 615 N N . ILE A 1 84 ? 23.224 1.292 -13.823 1.00 79.00 84 ILE A N 1
ATOM 616 C CA . ILE A 1 84 ? 22.395 1.001 -14.994 1.00 79.00 84 ILE A CA 1
ATOM 617 C C . ILE A 1 84 ? 22.713 2.047 -16.077 1.00 79.00 84 ILE A C 1
ATOM 619 O O . ILE A 1 84 ? 22.562 3.253 -15.804 1.00 79.00 84 ILE A O 1
ATOM 623 N N . PRO A 1 85 ? 23.121 1.619 -17.288 1.00 79.38 85 PRO A N 1
ATOM 624 C CA . PRO A 1 85 ? 23.486 2.532 -18.360 1.00 79.38 85 PRO A CA 1
ATOM 625 C C . PRO A 1 85 ? 22.317 3.463 -18.689 1.00 79.38 85 PRO A C 1
ATOM 627 O O . PRO A 1 85 ? 21.166 3.047 -18.821 1.00 79.38 85 PRO A O 1
ATOM 630 N N . THR A 1 86 ? 22.605 4.760 -18.781 1.00 82.62 86 THR A N 1
ATOM 631 C CA . THR A 1 86 ? 21.624 5.800 -19.137 1.00 82.62 86 THR A CA 1
ATOM 632 C C . THR A 1 86 ? 21.363 5.880 -20.624 1.00 82.62 86 THR A C 1
ATOM 634 O O . THR A 1 86 ? 20.400 6.522 -21.036 1.00 82.62 86 THR A O 1
ATOM 637 N N . THR A 1 87 ? 22.225 5.275 -21.427 1.00 88.50 87 THR A N 1
ATOM 638 C CA . THR A 1 87 ? 22.190 5.348 -22.877 1.00 88.50 87 THR A CA 1
ATOM 639 C C . THR A 1 87 ? 22.541 3.996 -23.475 1.00 88.50 87 THR A C 1
ATOM 641 O O . THR A 1 87 ? 23.245 3.191 -22.865 1.00 88.50 87 THR A O 1
ATOM 644 N N . LYS A 1 88 ? 22.038 3.749 -24.680 1.00 88.81 88 LYS A N 1
ATOM 645 C CA . LYS A 1 88 ? 22.482 2.650 -25.533 1.00 88.81 88 LYS A CA 1
ATOM 646 C C . LYS A 1 88 ? 22.793 3.180 -26.916 1.00 88.81 88 LYS A C 1
ATOM 648 O O . LYS A 1 88 ? 22.138 4.107 -27.389 1.00 88.81 88 LYS A O 1
ATOM 653 N N . THR A 1 89 ? 23.758 2.551 -27.561 1.00 91.94 89 THR A N 1
ATOM 654 C CA . THR A 1 89 ? 23.992 2.726 -28.988 1.00 91.94 89 THR A CA 1
ATOM 655 C C . THR A 1 89 ? 23.120 1.723 -29.731 1.00 91.94 89 THR A C 1
ATOM 657 O O . THR A 1 89 ? 23.089 0.543 -29.383 1.00 91.94 89 THR A O 1
ATOM 660 N N . GLN A 1 90 ? 22.371 2.195 -30.717 1.00 92.75 90 GLN A N 1
ATOM 661 C CA . GLN A 1 90 ? 21.470 1.377 -31.522 1.00 92.75 90 GLN A CA 1
ATOM 662 C C . GLN A 1 90 ? 21.545 1.789 -32.989 1.00 92.75 90 GLN A C 1
ATOM 664 O O . GLN A 1 90 ? 21.995 2.890 -33.294 1.00 92.75 90 GLN A O 1
ATOM 669 N N . GLN A 1 91 ? 21.116 0.905 -33.886 1.00 95.56 91 GLN A N 1
ATOM 670 C CA . GLN A 1 91 ? 20.993 1.248 -35.300 1.00 95.56 91 GLN A CA 1
ATOM 671 C C . GLN A 1 91 ? 19.888 2.290 -35.465 1.00 95.56 91 GLN A C 1
ATOM 673 O O . GLN A 1 91 ? 18.810 2.163 -34.876 1.00 95.56 91 GLN A O 1
ATOM 678 N N . LYS A 1 92 ? 20.178 3.326 -36.240 1.00 94.75 92 LYS A N 1
ATOM 679 C CA . LYS A 1 92 ? 19.252 4.404 -36.538 1.00 94.75 92 LYS A CA 1
ATOM 680 C C . LYS A 1 92 ? 18.196 3.908 -37.518 1.00 94.75 92 LYS A C 1
ATOM 682 O O . LYS A 1 92 ? 18.526 3.322 -38.548 1.00 94.75 92 LYS A O 1
ATOM 687 N N . VAL A 1 93 ? 16.937 4.197 -37.210 1.00 95.38 93 VAL A N 1
ATOM 688 C CA . VAL A 1 93 ? 15.801 3.938 -38.102 1.00 95.38 93 VAL A CA 1
ATOM 689 C C . VAL A 1 93 ? 15.229 5.242 -38.654 1.00 95.38 93 VAL A C 1
ATOM 691 O O . VAL A 1 93 ? 15.444 6.324 -38.093 1.00 95.38 93 VAL A O 1
ATOM 694 N N . ASP A 1 94 ? 14.546 5.159 -39.788 1.00 94.25 94 ASP A N 1
ATOM 695 C CA . ASP A 1 94 ? 13.776 6.260 -40.357 1.00 94.25 94 ASP A CA 1
ATOM 696 C C . ASP A 1 94 ? 12.343 6.323 -39.783 1.00 94.25 94 ASP A C 1
ATOM 698 O O . ASP A 1 94 ? 11.997 5.623 -38.830 1.00 94.25 94 ASP A O 1
ATOM 702 N N . ALA A 1 95 ? 11.498 7.195 -40.343 1.00 94.19 95 ALA A N 1
ATOM 703 C CA . ALA A 1 95 ? 10.113 7.362 -39.896 1.00 94.19 95 ALA A CA 1
ATOM 704 C C . ALA A 1 95 ? 9.218 6.134 -40.157 1.00 94.19 95 ALA A C 1
ATOM 706 O O . ALA A 1 95 ? 8.162 6.014 -39.536 1.00 94.19 95 ALA A O 1
ATOM 707 N N . ASN A 1 96 ? 9.630 5.240 -41.056 1.00 95.12 96 ASN A N 1
ATOM 708 C CA . ASN A 1 96 ? 8.904 4.027 -41.420 1.00 95.12 96 ASN A CA 1
ATOM 709 C C . ASN A 1 96 ? 9.437 2.791 -40.677 1.00 95.12 96 ASN A C 1
ATOM 711 O O . ASN A 1 96 ? 8.788 1.747 -40.692 1.00 95.12 96 ASN A O 1
ATOM 715 N N . GLY A 1 97 ? 10.572 2.922 -39.982 1.00 91.88 97 GLY A N 1
ATOM 716 C CA . GLY A 1 97 ? 11.219 1.847 -39.233 1.00 91.88 97 GLY A CA 1
ATOM 717 C C . GLY A 1 97 ? 12.331 1.133 -40.002 1.00 91.88 97 GLY A C 1
ATOM 718 O O . GLY A 1 97 ? 12.862 0.146 -39.493 1.00 91.88 97 GLY A O 1
ATOM 719 N N . ASP A 1 98 ? 12.709 1.628 -41.180 1.00 95.62 98 ASP A N 1
ATOM 720 C CA . ASP A 1 98 ? 13.785 1.054 -41.982 1.00 95.62 98 ASP A CA 1
ATOM 721 C C . ASP A 1 98 ? 15.153 1.544 -41.492 1.00 95.62 98 ASP A C 1
ATOM 723 O O . ASP A 1 98 ? 15.300 2.668 -41.002 1.00 95.62 98 ASP A O 1
ATOM 727 N N . LEU A 1 99 ? 16.175 0.692 -41.616 1.00 96.25 99 LEU A N 1
ATOM 728 C CA . LEU A 1 99 ? 17.542 1.025 -41.216 1.00 96.25 99 LEU A CA 1
ATOM 729 C C . LEU A 1 99 ? 18.118 2.142 -42.090 1.00 96.25 99 LEU A C 1
ATOM 731 O O . LEU A 1 99 ? 18.095 2.070 -43.319 1.00 96.25 99 LEU A O 1
ATOM 735 N N . VAL A 1 100 ? 18.714 3.143 -41.447 1.00 96.12 100 VAL A N 1
ATOM 736 C CA . VAL A 1 100 ? 19.442 4.216 -42.128 1.00 96.12 100 VAL A CA 1
ATOM 737 C C . VAL A 1 100 ? 20.900 3.798 -42.292 1.00 96.12 100 VAL A C 1
ATOM 739 O O . VAL A 1 100 ? 21.543 3.410 -41.321 1.00 96.12 100 VAL A O 1
ATOM 742 N N . PHE A 1 101 ? 21.435 3.906 -43.508 1.00 95.12 101 PHE A N 1
ATOM 743 C CA . PHE A 1 101 ? 22.835 3.609 -43.819 1.00 95.12 101 PHE A CA 1
ATOM 744 C C . PHE A 1 101 ? 23.609 4.883 -44.167 1.00 95.12 101 PHE A C 1
ATOM 746 O O . PHE A 1 101 ? 23.054 5.823 -44.740 1.00 95.12 101 PHE A O 1
ATOM 753 N N . LYS A 1 102 ? 24.911 4.889 -43.878 1.00 94.00 102 LYS A N 1
ATOM 754 C CA . LYS A 1 102 ? 25.856 5.953 -44.248 1.00 94.00 102 LYS A CA 1
ATOM 755 C C . LYS A 1 102 ? 27.110 5.374 -44.918 1.00 94.00 102 LYS A C 1
ATOM 757 O O . LYS A 1 102 ? 27.414 4.206 -44.684 1.00 94.00 102 LYS A O 1
ATOM 762 N N . PRO A 1 103 ? 27.849 6.154 -45.730 1.00 95.75 103 PRO A N 1
ATOM 763 C CA . PRO A 1 103 ? 29.140 5.719 -46.247 1.00 95.75 103 PRO A CA 1
ATOM 764 C C . PRO A 1 103 ? 30.117 5.467 -45.101 1.00 95.75 103 PRO A C 1
ATOM 766 O O . PRO A 1 103 ? 30.304 6.330 -44.240 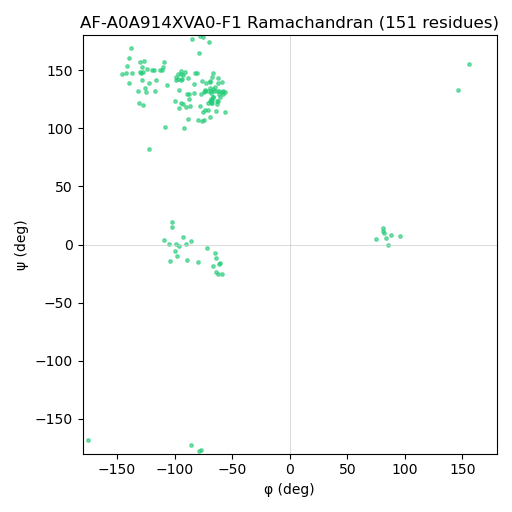1.00 95.75 103 PRO A O 1
ATOM 769 N N . LYS A 1 104 ? 30.754 4.302 -45.113 1.00 94.00 104 LYS A N 1
ATOM 770 C CA . LYS A 1 104 ? 31.856 3.986 -44.216 1.00 94.00 104 LYS A CA 1
ATOM 771 C C . LYS A 1 104 ? 33.053 4.851 -44.588 1.00 94.00 104 LYS A C 1
ATOM 773 O O . LYS A 1 104 ? 33.408 4.942 -45.761 1.00 94.00 104 LYS A O 1
ATOM 778 N N . LEU A 1 105 ? 33.653 5.506 -43.599 1.00 95.00 105 LEU A N 1
ATOM 779 C CA . LEU A 1 105 ? 34.808 6.377 -43.808 1.00 95.00 105 LEU A CA 1
ATOM 780 C C . LEU A 1 105 ? 36.113 5.632 -43.510 1.00 95.00 105 LEU A C 1
ATOM 782 O O . LEU A 1 105 ? 36.189 4.840 -42.569 1.00 95.00 105 LEU A O 1
ATOM 786 N N . ASP A 1 106 ? 37.145 5.906 -44.300 1.00 93.06 106 ASP A N 1
ATOM 787 C CA . ASP A 1 106 ? 38.512 5.463 -44.055 1.00 93.06 106 ASP A CA 1
ATOM 788 C C . ASP A 1 106 ? 39.183 6.285 -42.931 1.00 93.06 106 ASP A C 1
ATOM 790 O O . ASP A 1 106 ? 38.613 7.227 -42.373 1.00 93.06 106 ASP A O 1
ATOM 794 N N . ALA A 1 107 ? 40.434 5.953 -42.596 1.00 94.38 107 ALA A N 1
ATOM 795 C CA . ALA A 1 107 ? 41.208 6.682 -41.585 1.00 94.38 107 ALA A CA 1
ATOM 796 C C . ALA A 1 107 ? 41.445 8.169 -41.930 1.00 94.38 107 ALA A C 1
ATOM 798 O O . ALA A 1 107 ? 41.796 8.953 -41.049 1.00 94.38 107 ALA A O 1
ATOM 799 N N . ASN A 1 108 ? 41.255 8.555 -43.194 1.00 94.00 108 ASN A N 1
ATOM 800 C CA . ASN A 1 108 ? 41.421 9.917 -43.689 1.00 94.00 108 ASN A CA 1
ATOM 801 C C . ASN A 1 108 ? 40.086 10.683 -43.749 1.00 94.00 108 ASN A C 1
ATOM 803 O O . ASN A 1 108 ? 40.079 11.856 -44.119 1.00 94.00 108 ASN A O 1
ATOM 807 N N . GLY A 1 109 ? 38.966 10.045 -43.387 1.00 91.75 109 GLY A N 1
ATOM 808 C CA . GLY A 1 109 ? 37.628 10.634 -43.429 1.00 91.75 109 GLY A CA 1
ATOM 809 C C . GLY A 1 109 ? 36.972 10.625 -44.812 1.00 91.75 109 GLY A C 1
ATOM 810 O O . GLY A 1 109 ? 35.945 11.280 -44.988 1.00 91.75 109 GLY A O 1
ATOM 811 N N . ASN A 1 110 ? 37.531 9.902 -45.785 1.00 94.62 110 ASN A N 1
ATOM 812 C CA . ASN A 1 110 ? 36.943 9.736 -47.114 1.00 94.62 110 ASN A CA 1
ATOM 813 C C . ASN A 1 110 ? 36.101 8.452 -47.173 1.00 94.62 110 ASN A C 1
ATOM 815 O O . ASN A 1 110 ? 36.443 7.486 -46.493 1.00 94.62 110 ASN A O 1
ATOM 819 N N . PRO A 1 111 ? 35.031 8.390 -47.987 1.00 96.12 111 PRO A N 1
ATOM 820 C CA . PRO A 1 111 ? 34.287 7.151 -48.184 1.00 96.12 111 PRO A CA 1
ATOM 821 C C . PRO A 1 111 ? 35.188 6.012 -48.674 1.00 96.12 111 PRO A C 1
ATOM 823 O O . PRO A 1 111 ? 35.939 6.175 -49.636 1.00 96.12 111 PRO A O 1
ATOM 826 N N . GLU A 1 112 ? 35.091 4.853 -48.033 1.00 95.50 112 GLU A N 1
ATOM 827 C CA . GLU A 1 112 ? 35.712 3.620 -48.505 1.00 95.50 112 GLU A CA 1
ATOM 828 C C . GLU A 1 112 ? 34.992 3.175 -49.787 1.00 95.50 112 GLU A C 1
ATOM 830 O O . GLU A 1 112 ? 33.772 3.025 -49.792 1.00 95.50 112 GLU A O 1
ATOM 835 N N . MET A 1 113 ? 35.726 3.009 -50.890 1.00 93.62 113 MET A N 1
ATOM 836 C CA . MET A 1 113 ? 35.154 2.727 -52.212 1.00 93.62 113 MET A CA 1
ATOM 837 C C . MET A 1 113 ? 35.398 1.270 -52.614 1.00 93.62 113 MET A C 1
ATOM 839 O O . MET A 1 113 ? 36.512 0.766 -52.482 1.00 93.62 113 MET A O 1
ATOM 843 N N . THR A 1 114 ? 34.383 0.619 -53.181 1.00 92.69 114 THR A N 1
ATOM 844 C CA . THR A 1 114 ? 34.460 -0.732 -53.756 1.00 92.69 114 THR A CA 1
ATOM 845 C C . THR A 1 114 ? 34.007 -0.722 -55.219 1.00 92.69 114 THR A C 1
ATOM 847 O O . THR A 1 114 ? 33.175 0.111 -55.582 1.00 92.69 114 THR A O 1
ATOM 850 N N . PRO A 1 115 ? 34.514 -1.615 -56.090 1.00 93.94 115 PRO A N 1
ATOM 851 C CA . PRO A 1 115 ? 33.953 -1.785 -57.424 1.00 93.94 115 PRO A CA 1
ATOM 852 C C . PRO A 1 115 ? 32.495 -2.235 -57.333 1.00 93.94 115 PRO A C 1
ATOM 854 O O . PRO A 1 115 ? 32.182 -3.183 -56.609 1.00 93.94 115 PRO A O 1
ATOM 857 N N . LYS A 1 116 ? 31.620 -1.576 -58.088 1.00 91.44 116 LYS A N 1
ATOM 858 C CA . LYS A 1 116 ? 30.237 -1.998 -58.271 1.00 91.44 116 LYS A CA 1
ATOM 859 C C . LYS A 1 116 ? 30.222 -3.302 -59.053 1.00 91.44 116 LYS A C 1
ATOM 861 O O . LYS A 1 116 ? 30.775 -3.355 -60.149 1.00 91.44 116 LYS A O 1
ATOM 866 N N . LEU A 1 117 ? 29.586 -4.332 -58.508 1.00 92.00 117 LEU A N 1
ATOM 867 C CA . LEU A 1 117 ? 29.473 -5.637 -59.159 1.00 92.00 117 LEU A CA 1
ATOM 868 C C . LEU A 1 117 ? 28.131 -5.766 -59.887 1.00 92.00 117 LEU A C 1
ATOM 870 O O . LEU A 1 117 ? 27.117 -5.209 -59.457 1.00 92.00 117 LEU A O 1
ATOM 874 N N . ASP A 1 118 ? 28.121 -6.482 -61.005 1.00 91.12 118 ASP A N 1
ATOM 875 C CA . ASP A 1 118 ? 26.896 -6.886 -61.685 1.00 91.12 118 ASP A CA 1
ATOM 876 C C . ASP A 1 118 ? 26.248 -8.107 -60.994 1.00 91.12 118 ASP A C 1
ATOM 878 O O . ASP A 1 118 ? 26.722 -8.607 -59.972 1.00 91.12 118 ASP A O 1
ATOM 882 N N . GLY A 1 119 ? 25.139 -8.611 -61.546 1.00 90.94 119 GLY A N 1
ATOM 883 C CA . GLY A 1 119 ? 24.460 -9.797 -61.006 1.00 90.94 119 GLY A CA 1
ATOM 884 C C . GLY A 1 119 ? 25.279 -11.096 -61.069 1.00 90.94 119 GLY A C 1
ATOM 885 O O . GLY A 1 119 ? 24.887 -12.077 -60.441 1.00 90.94 119 GLY A O 1
ATOM 886 N N . ASN A 1 120 ? 26.394 -11.109 -61.802 1.00 89.75 120 ASN A N 1
ATOM 887 C CA . ASN A 1 120 ? 27.302 -12.245 -61.947 1.00 89.75 120 ASN A CA 1
ATOM 888 C C . ASN A 1 120 ? 28.544 -12.118 -61.047 1.00 89.75 120 ASN A C 1
ATOM 890 O O . ASN A 1 120 ? 29.322 -13.065 -60.948 1.00 89.75 120 ASN A O 1
ATOM 894 N N . GLY A 1 121 ? 28.706 -10.981 -60.360 1.00 87.38 121 GLY A N 1
ATOM 895 C CA . GLY A 1 121 ? 29.855 -10.692 -59.506 1.00 87.38 121 GLY A CA 1
ATOM 896 C C . GLY A 1 121 ? 31.037 -10.054 -60.240 1.00 87.38 121 GLY A C 1
ATOM 897 O O . GLY A 1 121 ? 32.093 -9.895 -59.628 1.00 87.38 121 GLY A O 1
ATOM 898 N N . ASP A 1 122 ? 30.874 -9.667 -61.508 1.00 92.25 122 ASP A N 1
ATOM 899 C CA . ASP A 1 122 ? 31.914 -8.993 -62.285 1.00 92.25 122 ASP A CA 1
ATOM 900 C C . ASP A 1 122 ? 31.841 -7.469 -62.086 1.00 92.25 122 ASP A C 1
ATOM 902 O O . ASP A 1 122 ? 30.742 -6.911 -61.994 1.00 92.25 122 ASP A O 1
ATOM 906 N N . PRO A 1 123 ? 32.979 -6.748 -62.030 1.00 93.56 123 PRO A N 1
ATOM 907 C CA . PRO A 1 123 ? 32.965 -5.295 -61.932 1.00 93.56 123 PRO A CA 1
ATOM 908 C C . PRO A 1 123 ? 32.271 -4.645 -63.133 1.00 93.56 123 PRO A C 1
ATOM 910 O O . PRO A 1 123 ? 32.652 -4.850 -64.286 1.00 93.56 123 PRO A O 1
ATOM 913 N N . VAL A 1 124 ? 31.291 -3.790 -62.859 1.00 93.56 124 VAL A N 1
ATOM 914 C CA . VAL A 1 124 ? 30.650 -2.941 -63.861 1.00 93.56 124 VAL A CA 1
ATOM 915 C C . VAL A 1 124 ? 31.667 -1.908 -64.335 1.00 93.56 124 VAL A C 1
ATOM 917 O O . VAL A 1 124 ? 32.174 -1.130 -63.530 1.00 93.56 124 VAL A O 1
ATOM 920 N N . LEU A 1 125 ? 31.959 -1.880 -65.636 1.00 92.44 125 LEU A N 1
ATOM 921 C CA . LEU A 1 125 ? 32.888 -0.920 -66.236 1.00 92.44 125 LEU A CA 1
ATOM 922 C C . LEU A 1 125 ? 32.150 0.312 -66.782 1.00 92.44 125 LEU A C 1
ATOM 924 O O . LEU A 1 125 ? 31.021 0.218 -67.266 1.00 92.44 125 LEU A O 1
ATOM 928 N N . ASP A 1 126 ? 32.795 1.472 -66.713 1.00 90.88 126 ASP A N 1
ATOM 929 C CA . ASP A 1 126 ? 32.337 2.708 -67.339 1.00 90.88 126 ASP A CA 1
ATOM 930 C C . ASP A 1 126 ? 32.629 2.732 -68.855 1.00 90.88 126 ASP A C 1
ATOM 932 O O . ASP A 1 126 ? 33.227 1.816 -69.424 1.00 90.88 126 ASP A O 1
ATOM 936 N N . GLY A 1 127 ? 32.235 3.816 -69.533 1.00 89.19 127 GLY A N 1
ATOM 937 C CA . GLY A 1 127 ? 32.512 4.006 -70.964 1.00 89.19 127 GLY A CA 1
ATOM 938 C C . GLY A 1 127 ? 34.001 4.135 -71.328 1.00 89.19 127 GLY A C 1
ATOM 939 O O . GLY A 1 127 ? 34.324 4.165 -72.513 1.00 89.19 127 GLY A O 1
ATOM 940 N N . SER A 1 128 ? 34.894 4.208 -70.335 1.00 90.69 128 SER A N 1
ATOM 941 C CA . SER A 1 128 ? 36.353 4.271 -70.487 1.00 90.69 128 SER A CA 1
ATOM 942 C C . SER A 1 128 ? 37.043 2.943 -70.138 1.00 90.69 128 SER A C 1
ATOM 944 O O . SER A 1 128 ? 38.266 2.857 -70.229 1.00 90.69 128 SER A O 1
ATOM 946 N N . GLY A 1 129 ? 36.285 1.908 -69.752 1.00 86.88 129 GLY A N 1
ATOM 947 C CA . GLY A 1 129 ? 36.809 0.599 -69.358 1.00 86.88 129 GLY A CA 1
ATOM 948 C C . GLY A 1 129 ? 37.314 0.513 -67.913 1.00 86.88 129 GLY A C 1
ATOM 949 O O . GLY A 1 129 ? 37.932 -0.489 -67.561 1.00 86.88 129 GLY A O 1
ATOM 950 N N . ASN A 1 130 ? 37.061 1.521 -67.072 1.00 91.12 130 ASN A N 1
ATOM 951 C CA . ASN A 1 130 ? 37.416 1.486 -65.652 1.00 91.12 130 ASN A CA 1
ATOM 952 C C . ASN A 1 130 ? 36.242 0.967 -64.811 1.00 91.12 130 ASN A C 1
ATOM 954 O O . ASN A 1 130 ? 35.096 1.287 -65.126 1.00 91.12 130 ASN A O 1
ATOM 958 N N . PRO A 1 131 ? 36.485 0.223 -63.716 1.00 93.19 131 PR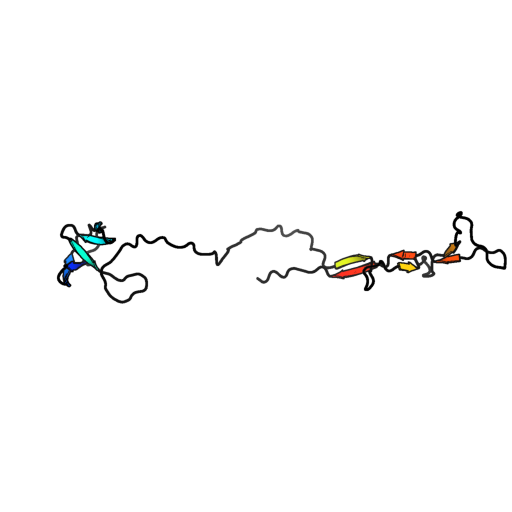O A N 1
ATOM 959 C CA . PRO A 1 131 ? 35.423 -0.154 -62.794 1.00 93.19 131 PRO A CA 1
ATOM 960 C C . PRO A 1 131 ? 34.713 1.070 -62.220 1.00 93.19 131 PRO A C 1
ATOM 962 O O . PRO A 1 131 ? 35.341 1.987 -61.687 1.00 93.19 131 PRO A O 1
ATOM 965 N N . VAL A 1 132 ? 33.387 1.063 -62.297 1.00 93.44 132 VAL A N 1
ATOM 966 C CA . VAL A 1 132 ? 32.540 2.015 -61.588 1.00 93.44 132 VAL A CA 1
ATOM 967 C C . VAL A 1 132 ? 32.669 1.718 -60.102 1.00 93.44 132 VAL A C 1
ATOM 969 O O . VAL A 1 132 ? 32.386 0.607 -59.661 1.00 93.44 132 VAL A O 1
ATOM 972 N N . MET A 1 133 ? 33.097 2.708 -59.327 1.00 92.56 133 MET A N 1
ATOM 973 C CA . MET A 1 133 ? 33.249 2.579 -57.881 1.00 92.56 133 MET A CA 1
ATOM 974 C C . MET A 1 133 ? 31.994 3.083 -57.165 1.00 92.56 133 MET A C 1
ATOM 976 O O . MET A 1 133 ? 31.423 4.106 -57.545 1.00 92.56 133 MET A O 1
ATOM 980 N N . GLU A 1 134 ? 31.596 2.399 -56.100 1.00 92.50 134 GLU A N 1
ATOM 981 C CA . GLU A 1 134 ? 30.524 2.805 -55.195 1.00 92.50 134 GLU A CA 1
ATOM 982 C C . GLU A 1 134 ? 31.015 2.805 -53.738 1.00 92.50 134 GLU A C 1
ATOM 984 O O . GLU A 1 134 ? 31.918 2.039 -53.391 1.00 92.50 134 GLU A O 1
ATOM 989 N N . PRO A 1 135 ? 30.485 3.691 -52.878 1.00 94.62 135 PRO A N 1
ATOM 990 C CA . PRO A 1 135 ? 30.876 3.722 -51.479 1.00 94.62 135 PRO A CA 1
ATOM 991 C C . PRO A 1 135 ? 30.367 2.480 -50.744 1.00 94.62 135 PRO A C 1
ATOM 993 O O . PRO A 1 135 ? 29.222 2.057 -50.912 1.00 94.62 135 PRO A O 1
ATOM 996 N N . VAL A 1 136 ? 31.204 1.938 -49.867 1.00 93.75 136 VAL A N 1
ATOM 997 C CA . VAL A 1 136 ? 30.815 0.908 -48.907 1.00 93.75 136 VAL A CA 1
ATOM 998 C C . VAL A 1 136 ? 29.886 1.547 -47.876 1.00 93.75 136 VAL A C 1
ATOM 1000 O O . VAL A 1 136 ? 30.243 2.534 -47.235 1.00 93.75 136 VAL A O 1
ATOM 1003 N N . MET A 1 137 ? 28.685 0.995 -47.714 1.00 93.81 137 MET A N 1
ATOM 1004 C CA . MET A 1 137 ? 27.675 1.500 -46.781 1.00 93.81 137 MET A CA 1
ATOM 1005 C C . MET A 1 137 ? 27.679 0.696 -45.476 1.00 93.81 137 MET A C 1
ATOM 1007 O O . MET A 1 137 ? 27.794 -0.528 -45.493 1.00 93.81 137 MET A O 1
ATOM 1011 N N . GLU A 1 138 ? 27.493 1.372 -44.346 1.00 94.31 138 GLU A N 1
ATOM 1012 C CA . GLU A 1 138 ? 27.340 0.770 -43.018 1.00 94.31 138 GLU A CA 1
ATOM 1013 C C . GLU A 1 138 ? 26.076 1.296 -42.313 1.00 94.31 138 GLU A C 1
ATOM 1015 O O . GLU A 1 138 ? 25.630 2.408 -42.618 1.00 94.31 138 GLU A O 1
ATOM 1020 N N . PRO A 1 139 ? 25.460 0.526 -41.392 1.00 95.44 139 PRO A N 1
ATOM 1021 C CA . PRO A 1 139 ? 24.337 1.015 -40.600 1.00 95.44 139 PRO A CA 1
ATOM 1022 C C . PRO A 1 139 ? 24.741 2.253 -39.800 1.00 95.44 139 PRO A C 1
ATOM 1024 O O . PRO A 1 139 ? 25.759 2.255 -39.102 1.00 95.44 139 PRO A O 1
ATOM 1027 N N . ASP A 1 140 ? 23.931 3.302 -39.870 1.00 95.44 140 ASP A N 1
ATOM 1028 C CA . ASP A 1 140 ? 24.122 4.462 -39.018 1.00 95.44 140 ASP A CA 1
ATOM 1029 C C . ASP A 1 140 ? 23.720 4.116 -37.581 1.00 95.44 140 ASP A C 1
ATOM 1031 O O . ASP A 1 140 ? 22.732 3.422 -37.341 1.00 95.44 140 ASP A O 1
ATOM 1035 N N . MET A 1 141 ? 24.502 4.585 -36.613 1.00 95.00 141 MET A N 1
ATOM 1036 C CA . MET A 1 141 ? 24.322 4.272 -35.198 1.00 95.00 141 MET A CA 1
ATOM 1037 C C . MET A 1 141 ? 24.018 5.554 -34.435 1.00 95.00 141 MET A C 1
ATOM 1039 O O . MET A 1 141 ? 24.735 6.546 -34.553 1.00 95.00 141 MET A O 1
ATOM 1043 N N . GLU A 1 142 ? 22.993 5.517 -33.595 1.00 93.75 142 GLU A N 1
ATOM 1044 C CA . GLU A 1 142 ? 22.594 6.622 -32.731 1.00 93.75 142 GLU A CA 1
ATOM 1045 C C . GLU A 1 142 ? 22.696 6.233 -31.254 1.00 93.75 142 GLU A C 1
ATOM 1047 O O . GLU A 1 142 ? 22.531 5.072 -30.872 1.00 93.75 142 GLU A O 1
ATOM 1052 N N . THR A 1 143 ? 22.974 7.218 -30.401 1.00 92.88 143 THR A N 1
ATOM 1053 C CA . THR A 1 143 ? 22.941 7.040 -28.945 1.00 92.88 143 THR A CA 1
ATOM 1054 C C . THR A 1 143 ? 21.593 7.515 -28.420 1.00 92.88 143 THR A C 1
ATOM 1056 O O . THR A 1 143 ? 21.273 8.697 -28.527 1.00 92.88 143 THR A O 1
ATOM 1059 N N . VAL A 1 144 ? 20.816 6.610 -27.822 1.00 89.00 144 VAL A N 1
ATOM 1060 C CA . VAL A 1 144 ? 19.471 6.898 -27.303 1.00 89.00 144 VAL A CA 1
ATOM 1061 C C . VAL A 1 144 ? 19.434 6.712 -25.792 1.00 89.00 144 VAL A C 1
ATOM 1063 O O . VAL A 1 144 ? 20.054 5.795 -25.249 1.00 89.00 144 VAL A O 1
ATOM 1066 N N . ALA A 1 145 ? 18.703 7.586 -25.100 1.00 88.12 145 ALA A N 1
ATOM 1067 C CA . ALA A 1 145 ? 18.510 7.500 -23.659 1.00 88.12 145 ALA A CA 1
ATOM 1068 C C . ALA A 1 145 ? 17.641 6.288 -23.278 1.00 88.12 145 ALA A C 1
ATOM 1070 O O . ALA A 1 145 ? 16.584 6.054 -23.866 1.00 88.12 145 ALA A O 1
ATOM 1071 N N . LEU A 1 146 ? 18.059 5.539 -22.257 1.00 83.06 146 LEU A N 1
ATOM 1072 C CA . LEU A 1 146 ? 17.227 4.511 -21.637 1.00 83.06 146 LEU A CA 1
ATOM 1073 C C . LEU A 1 146 ? 16.196 5.172 -20.724 1.00 83.06 146 LEU A C 1
ATOM 1075 O O . LEU A 1 146 ? 16.535 5.979 -19.853 1.00 83.06 146 LEU A O 1
ATOM 1079 N N . LEU A 1 147 ? 14.927 4.797 -20.898 1.00 74.00 147 LEU A N 1
ATOM 1080 C CA . LEU A 1 147 ? 13.849 5.261 -20.036 1.00 74.00 147 LEU A CA 1
ATOM 1081 C C . LEU A 1 147 ? 14.074 4.740 -18.611 1.00 74.00 147 LEU A C 1
ATOM 1083 O O . LEU A 1 147 ? 14.026 3.537 -18.359 1.00 74.00 147 LEU A O 1
ATOM 1087 N N . ARG A 1 148 ? 14.313 5.653 -17.666 1.00 65.62 148 ARG A N 1
ATOM 1088 C CA . ARG A 1 148 ? 14.404 5.318 -16.241 1.00 65.62 148 ARG A CA 1
ATOM 1089 C C . ARG A 1 148 ? 13.018 5.355 -15.608 1.00 65.62 148 ARG A C 1
ATOM 1091 O O . ARG A 1 148 ? 12.351 6.390 -15.649 1.00 65.62 148 ARG A O 1
ATOM 1098 N N . LEU A 1 149 ? 12.619 4.260 -14.963 1.00 56.59 149 LEU A N 1
ATOM 1099 C CA . LEU A 1 149 ? 11.479 4.262 -14.049 1.00 56.59 149 LEU A CA 1
ATOM 1100 C C . LEU A 1 149 ? 11.886 5.075 -12.810 1.00 56.59 149 LEU A C 1
ATOM 1102 O O . LEU A 1 149 ? 12.776 4.670 -12.063 1.00 56.59 149 LEU A O 1
ATOM 1106 N N . ARG A 1 150 ? 11.307 6.268 -12.626 1.00 59.66 150 ARG A N 1
ATOM 1107 C CA . ARG A 1 150 ? 11.555 7.064 -11.418 1.00 59.66 150 ARG A CA 1
ATOM 1108 C C . ARG A 1 150 ? 10.792 6.417 -10.268 1.00 59.66 150 ARG A C 1
ATOM 1110 O O . ARG A 1 150 ? 9.573 6.530 -10.208 1.00 59.66 150 ARG A O 1
ATOM 1117 N N . PHE A 1 151 ? 11.500 5.760 -9.359 1.00 48.22 151 PHE A N 1
ATOM 1118 C CA . PHE A 1 151 ? 10.940 5.450 -8.050 1.00 48.22 151 PHE A CA 1
ATOM 1119 C C . PHE A 1 151 ? 10.977 6.743 -7.232 1.00 48.22 151 PHE A C 1
ATOM 1121 O O . PHE A 1 151 ? 12.052 7.229 -6.886 1.00 48.22 151 PHE A O 1
ATOM 1128 N N . ALA A 1 152 ? 9.810 7.357 -7.029 1.00 45.47 152 ALA A N 1
ATOM 1129 C CA . ALA A 1 152 ? 9.654 8.450 -6.078 1.00 45.47 152 ALA A CA 1
ATOM 1130 C C . ALA A 1 152 ? 9.753 7.859 -4.664 1.00 45.47 152 ALA A C 1
ATOM 1132 O O . ALA A 1 152 ? 9.014 6.925 -4.346 1.00 45.47 152 ALA A O 1
ATOM 1133 N N . GLY A 1 153 ? 10.714 8.353 -3.883 1.00 45.41 153 GLY A N 1
ATOM 1134 C CA . GLY A 1 153 ? 10.807 8.117 -2.441 1.00 45.41 153 GLY A CA 1
ATOM 1135 C C . GLY A 1 153 ? 10.035 9.165 -1.660 1.00 45.41 153 GLY A C 1
ATOM 1136 O O . GLY A 1 153 ? 9.823 10.267 -2.220 1.00 45.41 153 GLY A O 1
#

InterPro domains:
  IPR037925 Flagellar hook-basal body protein, FlgE/F/G-like [SSF117143] (1-88)
  IPR053967 Flagellar hook protein FlgE/F/G-like, D1 domain [PF22692] (2-67)

Sequence (153 aa):
MAIDGANGLFRLEQSNGAVLFSRNGQFYPDKAGYLVNAQGHYLTGYGPGGSQLERLQVPSANVPPKATTALDFKPNLPGGAEAIPTTKTQQKVDANGDLVFKPKLDANGNPEMTPKLDGNGDPVLDGSGNPVMEPVMEPDMETVALLRLRFAG

Organism: NCBI:txid310955

Radius of gyration: 43.78 Å; Cα contacts (8 Å, |Δi|>4): 220; chains: 1; bounding box: 80×26×115 Å

Secondary structure (DSSP, 8-state):
----SSS--EEEE-TTS-EEEES----EE-TTSBEE-TTSPEEEEE-TT--SEEE-B---SPPPPPPP----------TTPPPPPSEEEEE-B-TTSPBPEEEPB-TTSSBPEEEPB-TTSPBPB-TTSPBPEEEPEEE-EEEEE--------